Protein AF-A0AAQ3TF21-F1 (afdb_monomer)

Foldseek 3Di:
DDDDDADPQDDDDPVVQFVLLALWQWKKKWFFDVQQQVAADDPVCQVVQWDDDPVGIDTDRTGDPPPNCSQNVQVVVVCVLCVVVPSPAWDDHRRMIMGTDNDVVVQVVSVVSVVVSCVVSVTHTDVVPIDGGDQWDDDPQWIQHNVGIGGNVVVVVCVVPDDDDDD

pLDDT: mean 85.09, std 10.61, range [40.28, 97.88]

Organism: NCBI:txid547442

Solvent-accessible surface area (backbone atoms only — not comparable to full-atom values): 9803 Å² total; per-residue (Å²): 127,88,70,84,79,81,61,82,57,82,75,81,57,68,69,68,63,51,70,64,49,74,68,26,39,30,33,30,39,44,30,38,50,62,48,53,62,74,40,72,44,57,79,91,51,24,75,81,49,53,47,79,55,100,88,49,79,47,63,39,66,32,38,58,90,89,49,90,46,47,62,34,52,44,39,52,51,51,49,65,72,36,56,89,41,47,86,73,40,34,48,78,54,70,48,40,35,39,39,48,18,65,40,69,73,58,35,54,54,52,48,52,52,53,55,47,49,30,58,75,71,71,53,55,66,33,67,96,68,38,49,69,82,28,56,57,47,82,54,99,66,24,35,41,34,60,91,45,80,41,74,31,65,69,63,53,48,55,60,73,66,52,70,78,87,75,132

Radius of gyration: 18.78 Å; Cα contacts (8 Å, |Δi|>4): 232; chains: 1; bounding box: 44×44×54 Å

Structure (mmCIF, N/CA/C/O backbone):
data_AF-A0AAQ3TF21-F1
#
_entry.id   AF-A0AAQ3TF21-F1
#
loop_
_atom_site.group_PDB
_atom_site.id
_atom_site.type_symbol
_atom_site.label_atom_id
_atom_site.label_alt_id
_atom_site.label_comp_id
_atom_site.label_asym_id
_atom_site.label_entity_id
_atom_site.label_seq_id
_atom_site.pdbx_PDB_ins_code
_atom_site.Cartn_x
_atom_site.Cartn_y
_atom_site.Cartn_z
_atom_site.occupancy
_atom_site.B_iso_or_equiv
_atom_site.auth_seq_id
_atom_site.auth_comp_id
_atom_site.auth_asym_id
_atom_site.auth_atom_id
_atom_site.pdbx_PDB_model_num
ATOM 1 N N . MET A 1 1 ? 5.139 -1.198 -33.896 1.00 40.28 1 MET A N 1
ATOM 2 C CA . MET A 1 1 ? 4.964 -2.276 -32.895 1.00 40.28 1 MET A CA 1
ATOM 3 C C . MET A 1 1 ? 3.604 -2.091 -32.253 1.00 40.28 1 MET A C 1
ATOM 5 O O . MET A 1 1 ? 3.337 -0.959 -31.862 1.00 40.28 1 MET A O 1
ATOM 9 N N . PRO A 1 2 ? 2.729 -3.109 -32.184 1.00 47.34 2 PRO A N 1
ATOM 10 C CA . PRO A 1 2 ? 1.451 -2.922 -31.519 1.00 47.34 2 PRO A CA 1
ATOM 11 C C . PRO A 1 2 ? 1.708 -2.596 -30.044 1.00 47.34 2 PRO A C 1
ATOM 13 O O . PRO A 1 2 ? 2.543 -3.215 -29.382 1.00 47.34 2 PRO A O 1
ATOM 16 N N . LEU A 1 3 ? 1.039 -1.531 -29.609 1.00 52.25 3 LEU A N 1
ATOM 17 C CA . LEU A 1 3 ? 1.119 -0.918 -28.295 1.00 52.25 3 LEU A CA 1
ATOM 18 C C . LEU A 1 3 ? 0.775 -1.924 -27.192 1.00 52.25 3 LEU A C 1
ATOM 20 O O . LEU A 1 3 ? -0.055 -2.808 -27.395 1.00 52.25 3 LEU A O 1
ATOM 24 N N . LEU A 1 4 ? 1.385 -1.747 -26.018 1.00 56.41 4 LEU A N 1
ATOM 25 C CA . LEU A 1 4 ? 1.029 -2.445 -24.781 1.00 56.41 4 LEU A CA 1
ATOM 26 C C . LEU A 1 4 ? -0.498 -2.573 -24.659 1.00 56.41 4 LEU A C 1
ATOM 28 O O . LEU A 1 4 ? -1.207 -1.567 -24.591 1.00 56.41 4 LEU A O 1
ATOM 32 N N . VAL A 1 5 ? -1.005 -3.808 -24.631 1.00 69.31 5 VAL A N 1
ATOM 33 C CA . VAL A 1 5 ? -2.424 -4.059 -24.361 1.00 69.31 5 VAL A CA 1
ATOM 34 C C . VAL A 1 5 ? -2.707 -3.559 -22.945 1.00 69.31 5 VAL A C 1
ATOM 36 O O . VAL A 1 5 ? -2.052 -3.975 -21.986 1.00 69.31 5 VAL A O 1
ATOM 39 N N . LYS A 1 6 ? -3.641 -2.611 -22.815 1.00 67.38 6 LYS A N 1
ATOM 40 C CA . LYS A 1 6 ? -3.992 -2.016 -21.521 1.00 67.38 6 LYS A CA 1
ATOM 41 C C . LYS A 1 6 ? -4.609 -3.080 -20.617 1.00 67.38 6 LYS A C 1
ATOM 43 O O . LYS A 1 6 ? -5.628 -3.671 -20.970 1.00 67.38 6 LYS A O 1
ATOM 48 N N . ASN A 1 7 ? -4.025 -3.277 -19.439 1.00 66.00 7 ASN A N 1
ATOM 49 C CA . ASN A 1 7 ? -4.606 -4.116 -18.401 1.00 66.00 7 ASN A CA 1
ATOM 50 C C . ASN A 1 7 ? -5.634 -3.295 -17.609 1.00 66.00 7 ASN A C 1
ATOM 52 O O . ASN A 1 7 ? -5.277 -2.332 -16.933 1.00 66.00 7 ASN A O 1
ATOM 56 N N . LYS A 1 8 ? -6.912 -3.672 -17.707 1.00 62.44 8 LYS A N 1
ATOM 57 C CA . LYS A 1 8 ? -8.019 -3.051 -16.967 1.00 62.44 8 LYS A CA 1
ATOM 58 C C . LYS A 1 8 ? -8.277 -3.791 -15.651 1.00 62.44 8 LYS A C 1
ATOM 60 O O . LYS A 1 8 ? -9.403 -4.214 -15.401 1.00 62.44 8 LYS A O 1
ATOM 65 N N . TYR A 1 9 ? -7.242 -3.995 -14.837 1.00 64.56 9 TYR A N 1
ATOM 66 C CA . TYR A 1 9 ? -7.445 -4.573 -13.511 1.00 64.56 9 TYR A CA 1
ATOM 67 C C . TYR A 1 9 ? -8.354 -3.633 -12.701 1.00 64.56 9 TYR A C 1
ATOM 69 O O . TYR A 1 9 ? -8.039 -2.441 -12.616 1.00 64.56 9 TYR A O 1
ATOM 77 N N . PRO A 1 10 ? -9.494 -4.113 -12.173 1.00 65.88 10 PRO A N 1
ATOM 78 C CA . PRO A 1 10 ? -10.448 -3.244 -11.506 1.00 65.88 10 PRO A CA 1
ATOM 79 C C . PRO A 1 10 ? -9.827 -2.707 -10.220 1.00 65.88 10 PRO A C 1
ATOM 81 O O . PRO A 1 10 ? -9.386 -3.468 -9.359 1.00 65.88 10 PRO A O 1
ATOM 84 N N . LEU A 1 11 ? -9.794 -1.383 -10.094 1.00 63.00 11 LEU A N 1
ATOM 85 C CA . LEU A 1 11 ? -9.529 -0.756 -8.810 1.00 63.00 11 LEU A CA 1
ATOM 86 C C . LEU A 1 11 ? -10.809 -0.850 -7.972 1.00 63.00 11 LEU A C 1
ATOM 88 O O . LEU A 1 11 ? -11.883 -0.524 -8.488 1.00 63.00 11 LEU A O 1
ATOM 92 N N . PRO A 1 12 ? -10.729 -1.319 -6.719 1.00 66.38 12 PRO A N 1
ATOM 93 C CA . PRO A 1 12 ? -11.892 -1.373 -5.847 1.00 66.38 12 P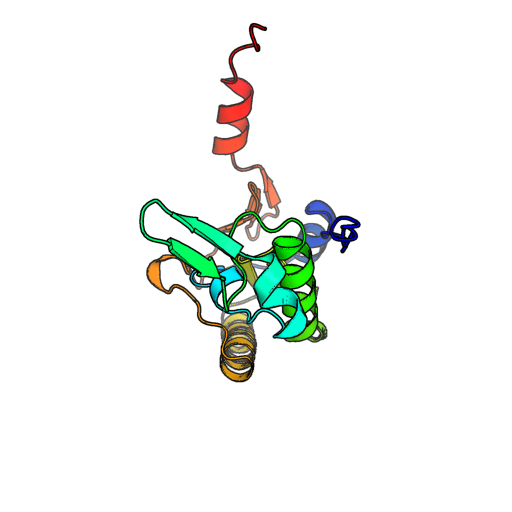RO A CA 1
ATOM 94 C C . PRO A 1 12 ? -12.474 0.030 -5.638 1.00 66.38 12 PRO A C 1
ATOM 96 O O . PRO A 1 12 ? -11.734 1.005 -5.485 1.00 66.38 12 PRO A O 1
ATOM 99 N N . HIS A 1 13 ? -13.806 0.129 -5.643 1.00 69.81 13 HIS A N 1
ATOM 100 C CA . HIS A 1 13 ? -14.485 1.386 -5.343 1.00 69.81 13 HIS A CA 1
ATOM 101 C C . HIS A 1 13 ? -14.271 1.731 -3.871 1.00 69.81 13 HIS A C 1
ATOM 103 O O . HIS A 1 13 ? -14.488 0.885 -3.002 1.00 69.81 13 HIS A O 1
ATOM 109 N N . ILE A 1 14 ? -13.862 2.969 -3.602 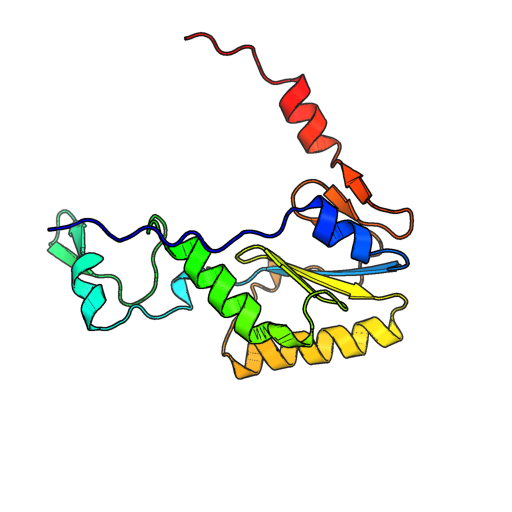1.00 70.31 14 ILE A N 1
ATOM 110 C CA . ILE A 1 14 ? -13.467 3.421 -2.264 1.00 70.31 14 ILE A CA 1
ATOM 111 C C . ILE A 1 14 ? -14.603 3.214 -1.249 1.00 70.31 14 ILE A C 1
ATOM 113 O O . ILE A 1 14 ? -14.372 2.647 -0.187 1.00 70.31 14 ILE A O 1
ATOM 117 N N . ASP A 1 15 ? -15.839 3.555 -1.617 1.00 66.62 15 ASP A N 1
ATOM 118 C CA . ASP A 1 15 ? -17.007 3.381 -0.739 1.00 66.62 15 ASP A CA 1
ATOM 119 C C . ASP A 1 15 ? -17.241 1.916 -0.320 1.00 66.62 15 ASP A C 1
ATOM 121 O O . ASP A 1 15 ? -17.532 1.637 0.840 1.00 66.62 15 ASP A O 1
ATOM 125 N N . ILE A 1 16 ? -17.014 0.955 -1.227 1.00 67.94 16 ILE A N 1
ATOM 126 C CA . ILE A 1 16 ? -17.179 -0.482 -0.936 1.00 67.94 16 ILE A CA 1
ATOM 127 C C . ILE A 1 16 ? -16.106 -0.972 0.045 1.00 67.94 16 ILE A C 1
ATOM 129 O O . ILE A 1 16 ? -16.375 -1.835 0.883 1.00 67.94 16 ILE A O 1
ATOM 133 N N . LEU A 1 17 ? -14.887 -0.430 -0.049 1.00 70.12 17 LEU A N 1
ATOM 134 C CA . LEU A 1 17 ? -13.806 -0.751 0.886 1.00 70.12 17 LEU A CA 1
ATOM 135 C C . LEU A 1 17 ? -14.133 -0.263 2.301 1.00 70.12 17 LEU A C 1
ATOM 137 O O . LEU A 1 17 ? -13.751 -0.898 3.282 1.00 70.12 17 LEU A O 1
ATOM 141 N N . PHE A 1 18 ? -14.843 0.859 2.404 1.00 71.25 18 PHE A N 1
ATOM 142 C CA . PHE A 1 18 ? -15.115 1.540 3.663 1.00 71.25 18 PHE A CA 1
ATOM 143 C C . PHE A 1 18 ? -16.355 1.049 4.400 1.00 71.25 18 PHE A C 1
ATOM 145 O O . PHE A 1 18 ? -16.322 0.999 5.630 1.00 71.25 18 PHE A O 1
ATOM 152 N N . ASP A 1 19 ? -17.377 0.563 3.695 1.00 71.00 19 ASP A N 1
ATOM 153 C CA . ASP A 1 19 ? -18.529 -0.108 4.319 1.00 71.00 19 ASP A CA 1
ATOM 154 C C . ASP A 1 19 ? -18.110 -1.297 5.207 1.00 71.00 19 ASP A C 1
ATOM 156 O O . ASP A 1 19 ? -18.792 -1.658 6.167 1.00 71.00 19 ASP A O 1
ATOM 160 N N . ARG A 1 20 ? -16.943 -1.892 4.930 1.00 70.25 20 ARG A N 1
ATOM 161 C CA . ARG A 1 20 ? -16.391 -3.046 5.658 1.00 70.25 20 ARG A CA 1
ATOM 162 C C . ARG A 1 20 ? -15.547 -2.672 6.875 1.00 70.25 20 ARG A C 1
ATOM 164 O O . ARG A 1 20 ? -15.190 -3.550 7.658 1.00 70.25 20 ARG A O 1
ATOM 171 N N . LEU A 1 21 ? -15.265 -1.383 7.071 1.00 74.81 21 LEU A N 1
ATOM 172 C CA . LEU A 1 21 ? -14.539 -0.867 8.237 1.00 74.81 21 LEU A CA 1
ATOM 173 C C . LEU A 1 21 ? -15.431 -0.719 9.481 1.00 74.81 21 LEU A C 1
ATOM 175 O O . LEU A 1 21 ? -14.945 -0.308 10.537 1.00 74.81 21 LEU A O 1
ATOM 179 N N . GLY A 1 22 ? -16.727 -1.037 9.378 1.00 72.50 22 GLY A N 1
ATOM 180 C CA . GLY A 1 22 ? -17.691 -0.921 10.469 1.00 72.50 22 GLY A CA 1
ATOM 181 C C . GLY A 1 22 ? -17.213 -1.597 11.759 1.00 72.50 22 GLY A C 1
ATOM 182 O O . GLY A 1 22 ? -17.042 -2.814 11.823 1.00 72.50 22 GLY A O 1
ATOM 183 N N . GLY A 1 23 ? -17.007 -0.795 12.806 1.00 83.44 23 GLY A N 1
ATOM 184 C CA . GLY A 1 23 ? -16.566 -1.259 14.125 1.00 83.44 23 GLY A CA 1
ATOM 185 C C . GLY A 1 23 ? -15.048 -1.337 14.324 1.00 83.44 23 GLY A C 1
ATOM 186 O O . GLY A 1 23 ? -14.611 -1.739 15.403 1.00 83.44 23 GLY A O 1
ATOM 187 N N . ALA A 1 24 ? -14.237 -0.950 13.335 1.00 90.81 24 ALA A N 1
ATOM 188 C CA . ALA A 1 24 ? -12.803 -0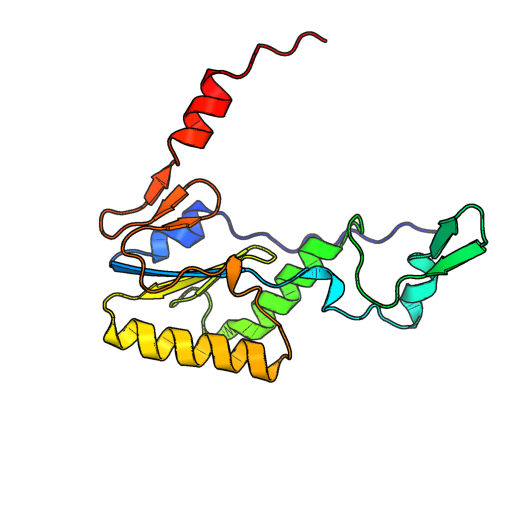.767 13.531 1.00 90.81 24 ALA A CA 1
ATOM 189 C C . ALA A 1 24 ? -12.523 0.458 14.416 1.00 90.81 24 ALA A C 1
ATOM 191 O O . ALA A 1 24 ? -13.120 1.517 14.239 1.00 90.81 24 ALA A O 1
ATOM 192 N N . THR A 1 25 ? -11.602 0.318 15.366 1.00 93.50 25 THR A N 1
ATOM 193 C CA . THR A 1 25 ? -11.214 1.394 16.296 1.00 93.50 25 THR A CA 1
ATOM 194 C C . THR A 1 25 ? -9.716 1.684 16.283 1.00 93.50 25 THR A C 1
ATOM 196 O O . THR A 1 25 ? -9.298 2.733 16.774 1.00 93.50 25 THR A O 1
ATOM 199 N N . VAL A 1 26 ? -8.919 0.776 15.708 1.00 95.62 26 VAL A N 1
ATOM 200 C CA . VAL A 1 26 ? -7.462 0.881 15.608 1.00 95.62 26 VAL A CA 1
ATOM 201 C C . VAL A 1 26 ? -7.043 0.660 14.162 1.00 95.62 26 VAL A C 1
ATOM 203 O O . VAL A 1 26 ? -7.475 -0.301 13.519 1.00 95.62 26 VAL A O 1
ATOM 206 N N . PHE A 1 27 ? -6.179 1.539 13.668 1.00 95.31 27 PHE A N 1
ATOM 207 C CA . PHE A 1 27 ? -5.727 1.574 12.288 1.00 95.31 27 PHE A CA 1
ATOM 208 C C . PHE A 1 27 ? -4.203 1.673 12.208 1.00 95.31 27 PHE A C 1
ATOM 210 O O . PHE A 1 27 ? -3.556 2.318 13.030 1.00 95.31 27 PHE A O 1
ATOM 217 N N . SER A 1 28 ? -3.629 1.084 11.166 1.00 96.56 28 SER A N 1
ATOM 218 C CA . SER A 1 28 ? -2.234 1.285 10.784 1.00 96.56 28 SER A CA 1
ATOM 219 C C . SER A 1 28 ? -2.134 1.452 9.277 1.00 96.56 28 SER A C 1
ATOM 221 O O . SER A 1 28 ? -2.775 0.726 8.522 1.00 96.56 28 SER A O 1
ATOM 223 N N . LYS A 1 29 ? -1.301 2.390 8.841 1.00 94.75 29 LYS A N 1
ATOM 224 C CA . LYS A 1 29 ? -0.974 2.641 7.443 1.00 94.75 29 LYS A CA 1
ATOM 225 C C . LYS A 1 29 ? 0.469 2.230 7.174 1.00 94.75 29 LYS A C 1
ATOM 227 O O . LYS A 1 29 ? 1.388 2.682 7.856 1.00 94.75 29 LYS A O 1
ATOM 232 N N . ILE A 1 30 ? 0.671 1.412 6.152 1.00 94.56 30 ILE A N 1
ATOM 233 C CA . ILE A 1 30 ? 1.984 0.966 5.690 1.00 94.56 30 ILE A CA 1
ATOM 234 C C . ILE A 1 30 ? 2.162 1.438 4.244 1.00 94.56 30 ILE A C 1
ATOM 236 O O . ILE A 1 30 ? 1.371 1.083 3.377 1.00 94.56 30 ILE A O 1
ATOM 240 N N . ASP A 1 31 ? 3.209 2.226 3.996 1.00 90.69 31 ASP A N 1
ATOM 241 C CA . ASP A 1 31 ? 3.592 2.741 2.669 1.00 90.69 31 ASP A CA 1
ATOM 242 C C . ASP A 1 31 ? 4.781 1.925 2.143 1.00 90.69 31 ASP A C 1
ATOM 244 O O . ASP A 1 31 ? 5.817 1.799 2.813 1.00 90.69 31 ASP A O 1
ATOM 248 N N . LEU A 1 32 ? 4.638 1.329 0.957 1.00 87.38 32 LEU A N 1
ATOM 249 C CA . LEU A 1 32 ? 5.707 0.559 0.323 1.00 87.38 32 LEU A CA 1
ATOM 250 C C . LEU A 1 32 ? 6.778 1.470 -0.292 1.00 87.38 32 LEU A C 1
ATOM 252 O O . LEU A 1 32 ? 6.515 2.407 -1.043 1.00 87.38 32 LEU A O 1
ATOM 256 N N . ARG A 1 33 ? 8.054 1.159 -0.032 1.00 79.31 33 ARG A N 1
ATOM 257 C CA . ARG A 1 33 ? 9.189 1.960 -0.503 1.00 79.31 33 ARG A CA 1
ATOM 258 C C . ARG A 1 33 ? 9.322 1.871 -2.021 1.00 79.31 33 ARG A C 1
ATOM 260 O O . ARG A 1 33 ? 9.783 0.856 -2.528 1.00 79.31 33 ARG A O 1
ATOM 267 N N . SER A 1 34 ? 9.019 2.950 -2.741 1.00 67.50 34 SER A N 1
ATOM 268 C CA . SER A 1 34 ? 9.193 2.997 -4.203 1.00 67.50 34 SER A CA 1
ATOM 269 C C . SER A 1 34 ? 8.532 1.790 -4.889 1.00 67.50 34 SER A C 1
ATOM 271 O O . SER A 1 34 ? 9.211 1.073 -5.621 1.00 67.50 34 SER A O 1
ATOM 273 N N . GLY A 1 35 ? 7.243 1.553 -4.602 1.00 68.12 35 GLY A N 1
ATOM 274 C CA . GLY A 1 35 ? 6.512 0.314 -4.910 1.00 68.12 35 GLY A CA 1
ATOM 275 C C . GLY A 1 35 ? 6.900 -0.348 -6.235 1.00 68.12 35 GLY A C 1
ATOM 276 O O . GLY A 1 35 ? 7.381 -1.479 -6.237 1.00 68.12 35 GLY A O 1
ATOM 277 N N . TYR A 1 36 ? 6.811 0.376 -7.354 1.00 73.69 36 TYR A N 1
ATOM 278 C CA . TYR A 1 36 ? 7.111 -0.180 -8.680 1.00 73.69 36 TYR A CA 1
ATOM 279 C C . TYR A 1 36 ? 8.542 -0.722 -8.824 1.00 73.69 36 TYR A C 1
ATOM 281 O O . TYR A 1 36 ? 8.736 -1.807 -9.366 1.00 73.69 36 TYR A O 1
ATOM 289 N N . HIS A 1 37 ? 9.549 -0.057 -8.252 1.00 81.06 37 HIS A N 1
ATOM 290 C CA . HIS A 1 37 ? 10.946 -0.491 -8.369 1.00 81.06 37 HIS A CA 1
ATOM 291 C C . HIS A 1 37 ? 11.254 -1.798 -7.620 1.00 81.06 37 HIS A C 1
ATOM 293 O O . HIS A 1 37 ? 12.344 -2.344 -7.778 1.00 81.06 37 HIS A O 1
ATOM 299 N N . GLN A 1 38 ? 10.322 -2.313 -6.813 1.00 81.12 38 GLN A N 1
ATOM 300 C CA . GLN A 1 38 ? 10.461 -3.617 -6.160 1.00 81.12 38 GLN A CA 1
ATOM 301 C C . GLN A 1 38 ? 10.103 -4.785 -7.095 1.00 81.12 38 GLN A C 1
ATOM 303 O O . GLN A 1 38 ? 10.441 -5.933 -6.807 1.00 81.12 38 GLN A O 1
ATOM 308 N N . ILE A 1 39 ? 9.447 -4.507 -8.227 1.00 85.00 39 ILE A N 1
ATOM 309 C CA . ILE A 1 39 ? 8.964 -5.518 -9.169 1.00 85.00 39 ILE A CA 1
ATOM 310 C C . ILE A 1 39 ? 9.922 -5.628 -10.352 1.00 85.00 39 ILE A C 1
ATOM 312 O O . ILE A 1 39 ? 10.172 -4.647 -11.049 1.00 85.00 39 ILE A O 1
ATOM 316 N N . LYS A 1 40 ? 10.425 -6.835 -10.627 1.00 87.94 40 LYS A N 1
ATOM 317 C CA . LYS A 1 40 ? 11.252 -7.099 -11.814 1.00 87.94 40 LYS A CA 1
ATOM 318 C C . LYS A 1 40 ? 10.410 -7.100 -13.088 1.00 87.94 40 LYS A C 1
ATOM 320 O O . LYS A 1 40 ? 9.333 -7.695 -13.125 1.00 87.94 40 LYS A O 1
ATOM 325 N N . VAL A 1 41 ? 10.931 -6.474 -14.138 1.00 87.38 41 VAL A N 1
ATOM 326 C CA . VAL A 1 41 ? 10.373 -6.596 -15.490 1.00 87.38 41 VAL A CA 1
ATOM 327 C C . VAL A 1 41 ? 10.750 -7.974 -16.033 1.00 87.38 41 VAL A C 1
ATOM 329 O O . VAL A 1 41 ? 11.848 -8.467 -15.769 1.00 87.38 41 VAL A O 1
ATOM 332 N N . ARG A 1 42 ? 9.839 -8.620 -16.766 1.00 86.75 42 ARG A N 1
ATOM 333 C CA . ARG A 1 42 ? 10.148 -9.883 -17.451 1.00 86.75 42 ARG A CA 1
ATOM 334 C C . ARG A 1 42 ? 11.258 -9.648 -18.467 1.00 86.75 42 ARG A C 1
ATOM 336 O O . ARG A 1 42 ? 11.233 -8.633 -19.152 1.00 86.75 42 ARG A O 1
ATOM 343 N N . GLU A 1 43 ? 12.187 -10.589 -18.605 1.00 89.88 43 GLU A N 1
ATOM 344 C CA . GLU A 1 43 ? 13.356 -10.415 -19.482 1.00 89.88 43 GLU A CA 1
ATOM 345 C C . GLU A 1 43 ? 12.972 -10.057 -20.929 1.00 89.88 43 GLU A C 1
ATOM 347 O O . GLU A 1 43 ? 13.564 -9.161 -21.526 1.00 89.88 43 GLU A O 1
ATOM 352 N N . GLU A 1 44 ? 11.900 -10.664 -21.443 1.00 91.56 44 GLU A N 1
ATOM 353 C CA . GLU A 1 44 ? 11.315 -10.392 -22.766 1.00 91.56 44 GLU A CA 1
ATOM 354 C C . GLU A 1 44 ? 10.748 -8.967 -22.938 1.00 91.56 44 GLU A C 1
ATOM 356 O O . GLU A 1 44 ? 10.638 -8.460 -24.058 1.00 91.56 44 GLU A O 1
ATOM 361 N N . ASP A 1 45 ? 10.396 -8.304 -21.836 1.00 88.44 45 ASP A N 1
ATOM 362 C CA . ASP A 1 45 ? 9.811 -6.965 -21.813 1.00 88.44 45 ASP A CA 1
ATOM 363 C C . ASP A 1 45 ? 10.841 -5.868 -21.497 1.00 88.44 45 ASP A C 1
ATOM 365 O O . ASP A 1 45 ? 10.561 -4.695 -21.751 1.00 88.44 45 ASP A O 1
ATOM 369 N N . ILE A 1 46 ? 12.043 -6.211 -21.009 1.00 90.56 46 ILE A N 1
ATOM 370 C CA . ILE A 1 46 ? 13.106 -5.241 -20.675 1.00 90.56 46 ILE A CA 1
ATOM 371 C C . ILE A 1 46 ? 13.418 -4.299 -21.855 1.00 90.56 46 ILE A C 1
ATOM 373 O O . ILE A 1 46 ? 13.416 -3.081 -21.641 1.00 90.56 46 ILE A O 1
ATOM 377 N N . PRO A 1 47 ? 13.587 -4.771 -23.111 1.00 91.38 47 PRO A N 1
ATOM 378 C CA . PRO A 1 47 ? 13.870 -3.879 -24.238 1.00 91.38 47 PRO A CA 1
ATOM 379 C C . PRO A 1 47 ? 12.757 -2.855 -24.516 1.00 91.38 47 PRO A C 1
ATOM 381 O O . PRO A 1 47 ? 13.027 -1.793 -25.073 1.00 91.38 47 PRO A O 1
ATOM 384 N N . LYS A 1 48 ? 11.511 -3.132 -24.098 1.00 88.00 48 LYS A N 1
ATOM 385 C CA . LYS A 1 48 ? 10.359 -2.219 -24.254 1.00 88.00 48 LYS A CA 1
ATOM 386 C C . LYS A 1 48 ? 10.402 -1.044 -23.276 1.00 88.00 48 LYS A C 1
ATOM 388 O O . LYS A 1 48 ? 9.660 -0.083 -23.444 1.00 88.00 48 LYS A O 1
ATOM 393 N N . THR A 1 49 ? 11.263 -1.119 -22.264 1.00 89.00 49 THR A N 1
ATOM 394 C CA . THR A 1 49 ? 11.467 -0.069 -21.256 1.00 89.00 49 THR A CA 1
ATOM 395 C C . THR A 1 49 ? 12.673 0.826 -21.558 1.00 89.00 49 THR A C 1
ATOM 397 O O . THR A 1 49 ? 13.121 1.577 -20.691 1.00 89.00 49 THR A O 1
ATOM 400 N N . ALA A 1 50 ? 13.229 0.733 -22.771 1.00 90.69 50 ALA A N 1
ATOM 401 C CA . ALA A 1 50 ? 14.411 1.487 -23.154 1.00 90.69 50 ALA A CA 1
ATOM 402 C C . ALA A 1 50 ? 14.158 3.005 -23.157 1.00 90.69 50 ALA A C 1
ATOM 404 O O . ALA A 1 50 ? 13.134 3.478 -23.651 1.00 90.69 50 ALA A O 1
ATOM 405 N N . PHE A 1 51 ? 15.121 3.774 -22.651 1.00 90.12 51 PHE A N 1
ATOM 406 C CA . PHE A 1 51 ? 15.117 5.232 -22.676 1.00 90.12 51 PHE A CA 1
ATOM 407 C C . PHE A 1 51 ? 16.489 5.770 -23.083 1.00 90.12 51 PHE A C 1
ATOM 409 O O . PHE A 1 51 ? 17.530 5.185 -22.773 1.00 90.12 51 PHE A O 1
ATOM 416 N N . SER A 1 52 ? 16.492 6.894 -23.799 1.00 94.31 52 SER A N 1
ATOM 417 C CA . SER A 1 52 ? 17.718 7.535 -24.270 1.00 94.31 52 SER A CA 1
ATOM 418 C C . SER A 1 52 ? 18.122 8.669 -23.341 1.00 94.31 52 SER A C 1
ATOM 420 O O . SER A 1 52 ? 17.300 9.484 -22.929 1.00 94.31 52 SER A O 1
ATOM 422 N N . THR A 1 53 ? 19.416 8.763 -23.074 1.00 93.62 53 THR A N 1
ATOM 423 C CA . THR A 1 53 ? 20.053 9.933 -22.468 1.00 93.62 53 THR A CA 1
ATOM 424 C C . THR A 1 53 ? 21.041 10.530 -23.470 1.00 93.62 53 THR A C 1
ATOM 426 O O . THR A 1 53 ? 21.308 9.934 -24.514 1.00 93.62 53 THR A O 1
ATOM 429 N N . ARG A 1 54 ? 21.648 11.676 -23.142 1.00 94.69 54 ARG A N 1
ATOM 430 C CA . ARG A 1 54 ? 22.768 12.233 -23.923 1.00 94.69 54 ARG A CA 1
ATOM 431 C C . ARG A 1 54 ? 23.952 11.259 -24.052 1.00 94.69 54 ARG A C 1
ATOM 433 O O . ARG A 1 54 ? 24.720 11.373 -24.999 1.00 94.69 54 ARG A O 1
ATOM 440 N N . TYR A 1 55 ? 24.111 10.341 -23.099 1.00 94.50 55 TYR A N 1
ATOM 441 C CA . TYR A 1 55 ? 25.295 9.488 -22.962 1.00 94.50 55 TYR A CA 1
ATOM 442 C C . TYR A 1 55 ? 25.059 8.031 -23.372 1.00 94.50 55 TYR A C 1
ATOM 444 O O . TYR A 1 55 ? 25.981 7.226 -23.296 1.00 94.50 55 TYR A O 1
ATOM 452 N N . GLY A 1 56 ? 23.847 7.679 -23.808 1.00 93.38 56 GLY A N 1
ATOM 453 C CA . GLY A 1 56 ? 23.548 6.328 -24.267 1.00 93.38 56 GLY A CA 1
ATOM 454 C C . GLY A 1 56 ? 22.103 5.904 -24.054 1.00 93.38 56 GLY A C 1
ATOM 455 O O . GLY A 1 56 ? 21.274 6.659 -23.534 1.00 93.38 56 GLY A O 1
ATOM 456 N N . LEU A 1 57 ? 21.837 4.665 -24.463 1.00 95.12 57 LEU A N 1
ATOM 457 C CA . LEU A 1 57 ? 20.560 3.982 -24.316 1.00 95.12 57 LEU A CA 1
ATOM 458 C C . LEU A 1 57 ? 20.603 3.081 -23.080 1.00 95.12 57 LEU A C 1
ATOM 460 O O . LEU A 1 57 ? 21.497 2.249 -22.943 1.00 95.12 57 LEU A O 1
ATOM 464 N N . TYR A 1 58 ? 19.616 3.234 -22.208 1.00 93.56 58 TYR A N 1
ATOM 465 C CA . TYR A 1 58 ? 19.469 2.456 -20.982 1.00 93.56 58 TYR A CA 1
ATOM 466 C C . TYR A 1 58 ? 18.122 1.738 -20.985 1.00 93.56 58 TYR A C 1
ATOM 468 O O . TYR A 1 58 ? 17.210 2.120 -21.712 1.00 93.56 58 TYR A O 1
ATOM 476 N N . GLN A 1 59 ? 17.996 0.687 -20.180 1.00 92.25 59 GLN A N 1
ATOM 477 C CA . GLN A 1 59 ? 16.776 -0.107 -20.035 1.00 92.25 59 GLN A CA 1
ATOM 478 C C . GLN A 1 59 ? 16.483 -0.309 -18.551 1.00 92.25 59 GLN A C 1
ATOM 480 O O . GLN A 1 59 ? 17.403 -0.383 -17.733 1.00 92.25 59 GLN A O 1
ATOM 485 N N . TYR A 1 60 ? 15.206 -0.409 -18.197 1.00 90.56 60 TYR A N 1
ATOM 486 C CA . TYR A 1 60 ? 14.800 -0.699 -16.832 1.00 90.56 60 TYR A CA 1
ATOM 487 C C . TYR A 1 60 ? 14.722 -2.212 -16.590 1.00 90.56 60 TYR A C 1
ATOM 489 O O . TYR A 1 60 ? 14.041 -2.942 -17.304 1.00 90.56 60 TYR A O 1
ATOM 497 N N . LEU A 1 61 ? 15.387 -2.680 -15.531 1.00 91.19 61 LEU A N 1
ATOM 498 C CA . LEU A 1 61 ? 15.298 -4.075 -15.061 1.00 91.19 61 LEU A CA 1
ATOM 499 C C . LEU A 1 61 ? 14.148 -4.287 -14.062 1.00 91.19 61 LEU A C 1
ATOM 501 O O . LEU A 1 61 ? 13.703 -5.408 -13.816 1.00 91.19 61 LEU A O 1
ATOM 505 N N . VAL A 1 62 ? 13.678 -3.193 -13.468 1.00 89.88 62 VAL A N 1
ATOM 506 C CA . VAL A 1 62 ? 12.555 -3.140 -12.530 1.00 89.88 62 VAL A CA 1
ATOM 507 C C . VAL A 1 62 ? 11.505 -2.182 -13.061 1.00 89.88 62 VAL A C 1
ATOM 509 O O . VAL A 1 62 ? 11.816 -1.291 -13.845 1.00 89.88 62 VAL A O 1
ATOM 512 N N . MET A 1 63 ? 10.255 -2.366 -12.667 1.00 88.38 63 MET A N 1
ATOM 513 C CA . MET A 1 63 ? 9.147 -1.577 -13.181 1.00 88.38 63 MET A CA 1
ATOM 514 C C . MET A 1 63 ? 9.351 -0.096 -12.847 1.00 88.38 63 MET A C 1
ATOM 516 O O . MET A 1 63 ? 9.464 0.280 -11.682 1.00 88.38 63 MET A O 1
ATOM 520 N N . SER A 1 64 ? 9.420 0.741 -13.880 1.00 86.06 64 SER A N 1
ATOM 521 C CA . SER A 1 64 ? 9.616 2.182 -13.752 1.00 86.06 64 SER A CA 1
ATOM 522 C C . SER A 1 64 ? 8.296 2.942 -13.669 1.00 86.06 64 SER A C 1
ATOM 524 O O . SER A 1 64 ? 7.229 2.459 -14.064 1.00 86.06 64 SER A O 1
ATOM 526 N N . PHE A 1 65 ? 8.375 4.172 -13.166 1.00 80.44 65 PHE A N 1
ATOM 527 C CA . PHE A 1 65 ? 7.267 5.117 -13.242 1.00 80.44 65 PHE A CA 1
ATOM 528 C C . PHE A 1 65 ? 6.924 5.449 -14.702 1.00 80.44 65 PHE A C 1
ATOM 530 O O . PHE A 1 65 ? 7.798 5.509 -15.563 1.00 80.44 65 PHE A O 1
ATOM 537 N N . GLY A 1 66 ? 5.639 5.692 -14.974 1.00 80.44 66 GLY A N 1
ATOM 538 C CA . GLY A 1 66 ? 5.144 6.063 -16.306 1.00 80.44 66 GLY A CA 1
ATOM 539 C C . GLY A 1 66 ? 4.746 4.885 -17.201 1.00 80.44 66 GLY A C 1
ATOM 540 O O . GLY A 1 66 ? 4.106 5.098 -18.230 1.00 80.44 66 GLY A O 1
ATOM 541 N N . LEU A 1 67 ? 5.038 3.639 -16.807 1.00 82.69 67 LEU A N 1
ATOM 542 C CA . LEU A 1 67 ? 4.533 2.459 -17.511 1.00 82.69 67 LEU A CA 1
ATOM 543 C C . LEU A 1 67 ? 3.010 2.341 -17.354 1.00 82.69 67 LEU A C 1
ATOM 545 O O . LEU A 1 67 ? 2.489 2.259 -16.244 1.00 82.69 67 LEU A O 1
ATOM 549 N N . THR A 1 68 ? 2.290 2.259 -18.477 1.00 80.38 68 THR A N 1
ATOM 550 C CA . THR A 1 68 ? 0.814 2.262 -18.511 1.00 80.38 68 THR A CA 1
ATOM 551 C C . THR A 1 68 ? 0.171 1.170 -17.652 1.00 80.38 68 THR A C 1
ATOM 553 O O . THR A 1 68 ? -0.872 1.399 -17.050 1.00 80.38 68 THR A O 1
ATOM 556 N N . ASN A 1 69 ? 0.791 -0.010 -17.573 1.00 80.94 69 ASN A N 1
ATOM 557 C CA . ASN A 1 69 ? 0.255 -1.158 -16.837 1.00 80.94 69 ASN A CA 1
ATOM 558 C C . ASN A 1 69 ? 0.837 -1.305 -15.419 1.00 80.94 69 ASN A C 1
ATOM 560 O O . ASN A 1 69 ? 0.474 -2.255 -14.726 1.00 80.94 69 ASN A O 1
ATOM 564 N N . ALA A 1 70 ? 1.720 -0.400 -14.977 1.00 82.62 70 ALA A N 1
ATOM 565 C CA . ALA A 1 70 ? 2.375 -0.524 -13.676 1.00 82.62 70 ALA A CA 1
ATOM 566 C C . ALA A 1 70 ? 1.388 -0.535 -12.492 1.00 82.62 70 ALA A C 1
ATOM 568 O O . ALA A 1 70 ? 1.461 -1.471 -11.696 1.00 82.62 70 ALA A O 1
ATOM 569 N N . PRO A 1 71 ? 0.405 0.388 -12.397 1.00 81.88 71 PRO A N 1
ATOM 570 C CA . PRO A 1 71 ? -0.575 0.359 -11.308 1.00 81.88 71 PRO A CA 1
ATOM 571 C C . PRO A 1 71 ? -1.420 -0.922 -11.301 1.00 81.88 71 PRO A C 1
ATOM 573 O O . PRO A 1 71 ? -1.625 -1.529 -10.254 1.00 81.88 71 PRO A O 1
ATOM 576 N N . ALA A 1 72 ? -1.870 -1.370 -12.478 1.00 82.50 72 ALA A N 1
ATOM 577 C CA . ALA A 1 72 ? -2.705 -2.563 -12.618 1.00 82.50 72 ALA A CA 1
ATOM 578 C C . ALA A 1 72 ? -1.959 -3.841 -12.207 1.00 82.50 72 ALA A C 1
ATOM 580 O O . ALA A 1 72 ? -2.511 -4.695 -11.517 1.00 82.50 72 ALA A O 1
ATOM 581 N N . PHE A 1 73 ? -0.691 -3.966 -12.606 1.00 84.12 73 PHE A N 1
ATOM 582 C CA . PHE A 1 73 ? 0.136 -5.098 -12.204 1.00 84.12 73 PHE A CA 1
ATOM 583 C C . PHE A 1 73 ? 0.460 -5.061 -10.709 1.00 84.12 73 PHE A C 1
ATOM 585 O O . PHE A 1 73 ? 0.422 -6.099 -10.054 1.00 84.12 73 PHE A O 1
ATOM 592 N N . PHE A 1 74 ? 0.737 -3.875 -10.157 1.00 84.75 74 PHE A N 1
ATOM 593 C CA . PHE A 1 74 ? 0.986 -3.720 -8.727 1.00 84.75 74 PHE A CA 1
ATOM 594 C C . PHE A 1 74 ? -0.231 -4.151 -7.905 1.00 84.75 74 PHE A C 1
ATOM 596 O O . PHE A 1 74 ? -0.102 -4.960 -6.995 1.00 84.75 74 PHE A O 1
ATOM 603 N N . MET A 1 75 ? -1.426 -3.699 -8.288 1.00 86.19 75 MET A N 1
ATOM 604 C CA . MET A 1 75 ? -2.678 -4.119 -7.657 1.00 86.19 75 MET A CA 1
ATOM 605 C C . MET A 1 75 ? -2.912 -5.625 -7.754 1.00 86.19 75 MET A C 1
ATOM 607 O O . MET A 1 75 ? -3.287 -6.242 -6.764 1.00 86.19 75 MET A O 1
ATOM 611 N N . TYR A 1 76 ? -2.652 -6.233 -8.915 1.00 87.25 76 TYR A N 1
ATOM 612 C CA . TYR A 1 76 ? -2.739 -7.684 -9.070 1.00 87.25 76 TYR A CA 1
ATOM 613 C C . TYR A 1 76 ? -1.791 -8.420 -8.111 1.00 87.25 76 TYR A C 1
ATOM 615 O O . TYR A 1 76 ? -2.214 -9.349 -7.422 1.00 87.25 76 TYR A O 1
ATOM 623 N N . LEU A 1 77 ? -0.527 -7.987 -8.030 1.00 88.81 77 LEU A N 1
ATOM 624 C CA . LEU A 1 77 ? 0.454 -8.556 -7.107 1.00 88.81 77 LEU A CA 1
ATOM 625 C C . LEU A 1 77 ? -0.030 -8.423 -5.662 1.00 88.81 77 LEU A C 1
ATOM 627 O O . LEU A 1 77 ? -0.099 -9.419 -4.948 1.00 88.81 77 LEU A O 1
ATOM 631 N N . MET A 1 78 ? -0.413 -7.221 -5.242 1.00 89.19 78 MET A N 1
ATOM 632 C CA . MET A 1 78 ? -0.866 -6.978 -3.877 1.00 89.19 78 MET A CA 1
ATOM 633 C C . MET A 1 78 ? -2.101 -7.802 -3.521 1.00 89.19 78 MET A C 1
ATOM 635 O O . MET A 1 78 ? -2.146 -8.403 -2.448 1.00 89.19 78 MET A O 1
ATOM 639 N N . ASN A 1 79 ? -3.059 -7.908 -4.441 1.00 88.25 79 ASN A N 1
ATOM 640 C CA . ASN A 1 79 ? -4.243 -8.724 -4.229 1.00 88.25 79 ASN A CA 1
ATOM 641 C C . ASN A 1 79 ? -3.911 -10.213 -4.142 1.00 88.25 79 ASN A C 1
ATOM 643 O O . ASN A 1 79 ? -4.561 -10.916 -3.381 1.00 88.25 79 ASN A O 1
ATOM 647 N N . SER A 1 80 ? -2.889 -10.693 -4.855 1.00 90.31 80 SER A N 1
ATOM 648 C CA . SER A 1 80 ? -2.419 -12.075 -4.708 1.00 90.31 80 SER A CA 1
ATOM 649 C C . SER A 1 80 ? -1.717 -12.327 -3.367 1.00 90.31 80 SER A C 1
ATOM 651 O O . SER A 1 80 ? -1.935 -13.369 -2.756 1.00 90.31 80 SER A O 1
ATOM 653 N N . VAL A 1 81 ? -0.930 -11.362 -2.876 1.00 91.56 81 VAL A N 1
ATOM 654 C CA . VAL A 1 81 ? -0.191 -11.466 -1.604 1.00 91.56 81 VAL A CA 1
ATOM 655 C C . VAL A 1 81 ? -1.133 -11.448 -0.403 1.00 91.56 81 VAL A C 1
ATOM 657 O O . VAL A 1 81 ? -0.940 -12.217 0.537 1.00 91.56 81 VAL A O 1
ATOM 660 N N . PHE A 1 82 ? -2.143 -10.577 -0.438 1.00 92.38 82 PHE A N 1
ATOM 661 C CA . PHE A 1 82 ? -3.081 -10.362 0.665 1.00 92.38 82 PHE A CA 1
ATOM 662 C C . PHE A 1 82 ? -4.445 -11.012 0.435 1.00 92.38 82 PHE A C 1
ATOM 664 O O . PHE A 1 82 ? -5.392 -10.694 1.144 1.00 92.38 82 PHE A O 1
ATOM 671 N N . MET A 1 83 ? -4.580 -11.913 -0.544 1.00 90.69 83 MET A N 1
ATOM 672 C CA . MET A 1 83 ? -5.875 -12.469 -0.962 1.00 90.69 83 MET A CA 1
ATOM 673 C C . MET A 1 83 ? -6.709 -13.020 0.203 1.00 90.69 83 MET A C 1
ATOM 675 O O . MET A 1 83 ? -7.935 -12.941 0.183 1.00 90.69 83 MET A O 1
ATOM 679 N N . ASN A 1 84 ? -6.050 -13.575 1.222 1.00 91.31 84 ASN A N 1
ATOM 680 C CA . ASN A 1 84 ? -6.715 -14.179 2.372 1.00 91.31 84 ASN A CA 1
ATOM 681 C C . ASN A 1 84 ? -7.107 -13.159 3.450 1.00 91.31 84 ASN A C 1
ATOM 683 O O . ASN A 1 84 ? -7.958 -13.467 4.287 1.00 91.31 84 ASN A O 1
ATOM 687 N N . GLU A 1 85 ? -6.473 -11.992 3.460 1.00 92.19 85 GLU A N 1
ATOM 688 C CA . GLU A 1 85 ? -6.582 -10.937 4.469 1.00 92.19 85 GLU A CA 1
ATOM 689 C C . GLU A 1 85 ? -7.382 -9.721 3.965 1.00 92.19 85 GLU A C 1
ATOM 691 O O . GLU A 1 85 ? -7.949 -8.967 4.768 1.00 92.19 85 GLU A O 1
ATOM 696 N N . LEU A 1 86 ? -7.462 -9.564 2.638 1.00 87.75 86 LEU A N 1
ATOM 697 C CA . LEU A 1 86 ? -8.316 -8.599 1.961 1.00 87.75 86 LEU A CA 1
ATOM 698 C C . LEU A 1 86 ? -9.752 -8.720 2.456 1.00 87.75 86 LEU A C 1
ATOM 700 O O . LEU A 1 86 ? -10.249 -9.816 2.721 1.00 87.75 86 LEU A O 1
ATOM 704 N N . ASP A 1 87 ? -10.406 -7.568 2.585 1.00 77.38 87 ASP A N 1
ATOM 705 C CA . ASP A 1 87 ? -11.808 -7.441 2.991 1.00 77.38 87 ASP A CA 1
ATOM 706 C C . ASP A 1 87 ? -12.142 -7.927 4.411 1.00 77.38 87 ASP A C 1
ATOM 708 O O . ASP A 1 87 ? -13.293 -7.834 4.841 1.00 77.38 87 ASP A O 1
ATOM 712 N N . LYS A 1 88 ? -11.149 -8.424 5.159 1.00 88.62 88 LYS A N 1
ATOM 713 C CA . LYS A 1 88 ? -11.294 -8.829 6.563 1.00 88.62 88 LYS A CA 1
ATOM 714 C C . LYS A 1 88 ? -10.709 -7.781 7.494 1.00 88.62 88 LYS A C 1
ATOM 716 O O . LYS A 1 88 ? -11.400 -7.296 8.385 1.00 88.62 88 LYS A O 1
ATOM 721 N N . PHE A 1 89 ? -9.435 -7.460 7.287 1.00 91.44 89 PHE A N 1
ATOM 722 C CA . PHE A 1 89 ? -8.692 -6.499 8.106 1.00 91.44 89 PHE A CA 1
ATOM 723 C C . PHE A 1 89 ? -7.601 -5.749 7.330 1.00 91.44 89 PHE A C 1
ATOM 725 O O . PHE A 1 89 ? -6.840 -4.982 7.924 1.00 91.44 89 PHE A O 1
ATOM 732 N N . VAL A 1 90 ? -7.514 -5.964 6.011 1.00 92.31 90 VAL A N 1
ATOM 733 C CA . VAL A 1 90 ? -6.567 -5.297 5.116 1.00 92.31 90 VAL A CA 1
ATOM 734 C C . VAL A 1 90 ? -7.314 -4.668 3.946 1.00 92.31 90 VAL A C 1
ATOM 736 O O . VAL A 1 90 ? -8.118 -5.322 3.282 1.00 92.31 90 VAL A O 1
ATOM 739 N N . VAL A 1 91 ? -6.993 -3.410 3.662 1.00 89.75 91 VAL A N 1
ATOM 740 C CA . VAL A 1 91 ? -7.312 -2.729 2.406 1.00 89.75 91 VAL A CA 1
ATOM 741 C C . VAL A 1 91 ? -5.998 -2.375 1.725 1.00 89.75 91 VAL A C 1
ATOM 743 O O . VAL A 1 91 ? -5.099 -1.829 2.361 1.00 89.75 91 VAL A O 1
ATOM 746 N N . VAL A 1 92 ? -5.886 -2.659 0.429 1.00 88.38 92 VAL A N 1
ATOM 747 C CA . VAL A 1 92 ? -4.726 -2.249 -0.367 1.00 88.38 92 VAL A CA 1
ATOM 748 C C . VAL A 1 92 ? -5.157 -1.336 -1.501 1.00 88.38 92 VAL A C 1
ATOM 750 O O . VAL A 1 92 ? -6.126 -1.618 -2.207 1.00 88.38 92 VAL A O 1
ATOM 753 N N . PHE A 1 93 ? -4.397 -0.265 -1.701 1.00 84.81 93 PHE A N 1
ATOM 754 C CA . PHE A 1 93 ? -4.523 0.608 -2.851 1.00 84.81 93 PHE A CA 1
ATOM 755 C C . PHE A 1 93 ? -3.142 1.014 -3.362 1.00 84.81 93 PHE A C 1
ATOM 757 O O . PHE A 1 93 ? -2.458 1.838 -2.766 1.00 84.81 93 PHE A O 1
ATOM 764 N N . ILE A 1 94 ? -2.746 0.438 -4.494 1.00 83.19 94 ILE A N 1
ATOM 765 C CA . ILE A 1 94 ? -1.417 0.590 -5.090 1.00 83.19 94 ILE A CA 1
ATOM 766 C C . ILE A 1 94 ? -0.352 0.315 -4.015 1.00 83.19 94 ILE A C 1
ATOM 768 O O . ILE A 1 94 ? -0.267 -0.817 -3.553 1.00 83.19 94 ILE A O 1
ATOM 772 N N . ASP A 1 95 ? 0.432 1.310 -3.607 1.00 83.19 95 ASP A N 1
ATOM 773 C CA . ASP A 1 95 ? 1.543 1.218 -2.658 1.00 83.19 95 ASP A CA 1
ATOM 774 C C . ASP A 1 95 ? 1.139 1.424 -1.190 1.00 83.19 95 ASP A C 1
ATOM 776 O O . ASP A 1 95 ? 1.960 1.199 -0.297 1.00 83.19 95 ASP A O 1
ATOM 780 N N . ASP A 1 96 ? -0.115 1.798 -0.947 1.00 87.44 96 ASP A N 1
ATOM 781 C CA . ASP A 1 96 ? -0.683 2.066 0.366 1.00 87.44 96 ASP A CA 1
ATOM 782 C C . ASP A 1 96 ? -1.459 0.842 0.890 1.00 87.44 96 ASP A C 1
ATOM 784 O O . ASP A 1 96 ? -2.408 0.357 0.269 1.00 87.44 96 ASP A O 1
ATOM 788 N N . ILE A 1 97 ? -1.081 0.362 2.076 1.00 92.00 97 ILE A N 1
ATOM 789 C CA . ILE A 1 97 ? -1.765 -0.719 2.794 1.00 92.00 97 ILE A CA 1
ATOM 790 C C . ILE A 1 97 ? -2.364 -0.142 4.072 1.00 92.00 97 ILE A C 1
ATOM 792 O O . ILE A 1 97 ? -1.659 0.442 4.897 1.00 92.00 97 ILE A O 1
ATOM 796 N N . LEU A 1 98 ? -3.657 -0.349 4.263 1.00 93.56 98 LEU A N 1
ATOM 797 C CA . LEU A 1 98 ? -4.367 -0.036 5.491 1.00 93.56 98 LEU A CA 1
ATOM 798 C C . LEU A 1 98 ? -4.700 -1.333 6.224 1.00 93.56 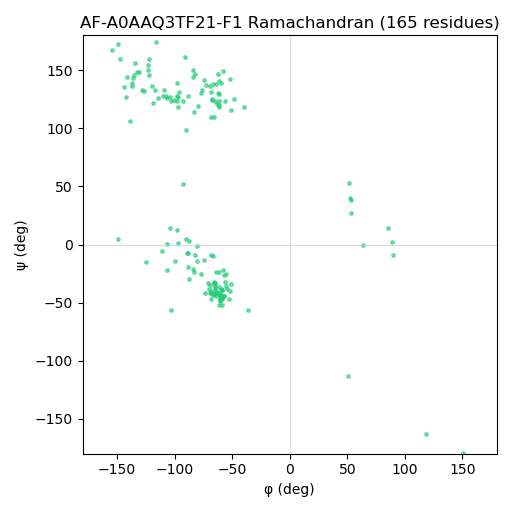98 LEU A C 1
ATOM 800 O O . LEU A 1 98 ? -5.326 -2.231 5.667 1.00 93.56 98 LEU A O 1
ATOM 804 N N . VAL A 1 99 ? -4.323 -1.394 7.494 1.00 95.25 99 VAL A N 1
ATOM 805 C CA . VAL A 1 99 ? -4.703 -2.453 8.427 1.00 95.25 99 VAL A CA 1
ATOM 806 C C . VAL A 1 99 ? -5.684 -1.867 9.428 1.00 95.25 99 VAL A C 1
ATOM 808 O O . VAL A 1 99 ? -5.430 -0.795 9.977 1.00 95.25 99 VAL A O 1
ATOM 811 N N . TYR A 1 100 ? -6.788 -2.557 9.685 1.00 93.81 100 TYR A N 1
ATOM 812 C CA . TYR A 1 100 ? -7.829 -2.094 10.600 1.00 93.81 100 TYR A CA 1
ATOM 813 C C . TYR A 1 100 ? -8.307 -3.225 11.512 1.00 93.81 100 TYR A C 1
ATOM 815 O O . TYR A 1 100 ? -8.391 -4.382 11.104 1.00 93.81 100 TYR A O 1
ATOM 823 N N . SER A 1 101 ? -8.604 -2.891 12.767 1.00 95.06 101 SER A N 1
ATOM 824 C CA . SER A 1 101 ? -9.011 -3.865 13.788 1.00 95.06 101 SER A CA 1
ATOM 825 C C . SER A 1 101 ? -9.989 -3.264 14.788 1.00 95.06 101 SER A C 1
ATOM 827 O O . SER A 1 101 ? -10.046 -2.046 14.969 1.00 95.06 101 SER A O 1
ATOM 829 N N 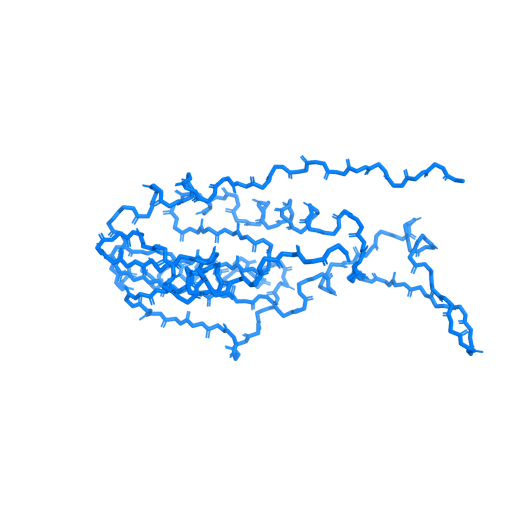. LYS A 1 102 ? -10.741 -4.120 15.489 1.00 93.69 102 LYS A N 1
ATOM 830 C CA . LYS A 1 102 ? -11.724 -3.689 16.497 1.00 93.69 102 LYS A CA 1
ATOM 831 C C . LYS A 1 102 ? -11.092 -3.277 17.824 1.00 93.69 102 LYS A C 1
ATOM 833 O O . LYS A 1 102 ? -11.703 -2.520 18.572 1.00 93.69 102 LYS A O 1
ATOM 838 N N . ASN A 1 103 ? -9.907 -3.798 18.134 1.00 94.44 103 ASN A N 1
ATOM 839 C CA . ASN A 1 103 ? -9.155 -3.516 19.355 1.00 94.44 103 ASN A CA 1
ATOM 840 C C . ASN A 1 103 ? -7.649 -3.730 19.128 1.00 94.44 103 ASN A C 1
ATOM 842 O O . ASN A 1 103 ? -7.240 -4.328 18.132 1.00 94.44 103 ASN A O 1
ATOM 846 N N . GLU A 1 104 ? -6.825 -3.260 20.066 1.00 95.56 104 GLU A N 1
ATOM 847 C CA . GLU A 1 104 ? -5.359 -3.299 19.963 1.00 95.56 104 GLU A CA 1
ATOM 848 C C . GLU A 1 104 ? -4.782 -4.722 19.943 1.00 95.56 104 GLU A C 1
ATOM 850 O O . GLU A 1 104 ? -3.800 -4.969 19.246 1.00 95.56 104 GLU A O 1
ATOM 855 N N . LYS A 1 105 ? -5.411 -5.674 20.648 1.00 96.81 105 LYS A N 1
ATOM 856 C CA . LYS A 1 105 ? -4.950 -7.069 20.706 1.00 96.81 105 LYS A CA 1
ATOM 857 C C . LYS A 1 105 ? -5.111 -7.771 19.357 1.00 96.81 105 LYS A C 1
ATOM 859 O O . LYS A 1 105 ? -4.181 -8.411 18.879 1.00 96.81 105 LYS A O 1
ATOM 864 N N . GLU A 1 106 ? -6.275 -7.627 18.727 1.00 96.44 106 GLU A N 1
ATOM 865 C CA . GLU A 1 106 ? -6.487 -8.079 17.346 1.00 96.44 106 GLU A CA 1
ATOM 866 C C . GLU A 1 106 ? -5.552 -7.351 16.377 1.00 96.44 106 GLU A C 1
ATOM 868 O O . GLU A 1 106 ? -5.058 -7.942 15.421 1.00 96.44 106 GLU A O 1
ATOM 873 N N . HIS A 1 107 ? -5.288 -6.065 16.622 1.00 97.31 107 HIS A N 1
ATOM 874 C CA . HIS A 1 107 ? -4.415 -5.266 15.770 1.00 97.31 107 HIS A CA 1
ATOM 875 C C . HIS A 1 107 ? -2.967 -5.744 15.763 1.00 97.31 107 HIS A C 1
ATOM 877 O O . HIS A 1 107 ? -2.348 -5.776 14.700 1.00 97.31 107 HIS A O 1
ATOM 883 N N . GLU A 1 108 ? -2.440 -6.160 16.913 1.00 97.88 108 GLU A N 1
ATOM 884 C CA . GLU A 1 108 ? -1.107 -6.753 16.991 1.00 97.88 108 GLU A CA 1
ATOM 885 C C . GLU A 1 108 ? -0.997 -8.003 16.103 1.00 97.88 108 GLU A C 1
ATOM 887 O O . GLU A 1 108 ? -0.050 -8.130 15.322 1.00 97.88 108 GLU A O 1
ATOM 892 N N . GLU A 1 109 ? -1.987 -8.898 16.170 1.00 97.88 109 GLU A N 1
ATOM 893 C CA . GLU A 1 109 ? -1.998 -10.125 15.370 1.00 97.88 109 GLU A CA 1
ATOM 894 C C . GLU A 1 109 ? -2.147 -9.823 13.872 1.00 97.88 109 GLU A C 1
ATOM 896 O O . GLU A 1 109 ? -1.400 -10.347 13.046 1.00 97.88 109 GLU A O 1
ATOM 901 N N . HIS A 1 110 ? -3.046 -8.906 13.508 1.00 97.56 110 HIS A N 1
ATOM 902 C CA . HIS A 1 110 ? -3.218 -8.472 12.121 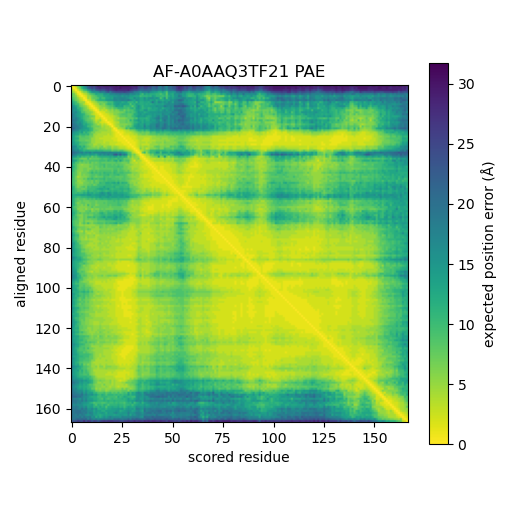1.00 97.56 110 HIS A CA 1
ATOM 903 C C . HIS A 1 110 ? -1.932 -7.867 11.547 1.00 97.56 110 HIS A C 1
ATOM 905 O O . HIS A 1 110 ? -1.526 -8.214 10.435 1.00 97.56 110 HIS A O 1
ATOM 911 N N . LEU A 1 111 ? -1.244 -7.009 12.307 1.00 97.50 111 LEU A N 1
ATOM 912 C CA . LEU A 1 111 ? 0.044 -6.453 11.895 1.00 97.50 111 LEU A CA 1
ATOM 913 C C . LEU A 1 111 ? 1.110 -7.537 11.744 1.00 97.50 111 LEU A C 1
ATOM 915 O O . LEU A 1 111 ? 1.873 -7.506 10.778 1.00 97.50 111 LEU A O 1
ATOM 919 N N . ARG A 1 112 ? 1.152 -8.520 12.648 1.00 97.75 112 ARG A N 1
ATOM 920 C CA . ARG A 1 112 ? 2.081 -9.651 12.555 1.00 97.75 112 ARG A CA 1
ATOM 921 C C . ARG A 1 112 ? 1.878 -10.439 11.265 1.00 97.75 112 ARG A C 1
ATOM 923 O O . ARG A 1 112 ? 2.862 -10.735 10.585 1.00 97.75 112 ARG A O 1
ATOM 930 N N . ILE A 1 113 ? 0.631 -10.728 10.898 1.00 97.50 113 ILE A N 1
ATOM 931 C CA . ILE A 1 113 ? 0.292 -11.396 9.635 1.00 97.50 113 ILE A CA 1
ATOM 932 C C . ILE A 1 113 ? 0.747 -10.540 8.448 1.00 97.50 113 ILE A C 1
ATOM 934 O O . ILE A 1 113 ? 1.499 -11.020 7.598 1.00 97.50 113 ILE A O 1
ATOM 938 N N . VAL A 1 114 ? 0.364 -9.260 8.414 1.00 96.69 114 VAL A N 1
ATOM 939 C CA . VAL A 1 114 ? 0.671 -8.357 7.292 1.00 96.69 114 VAL A CA 1
ATOM 940 C C . VAL A 1 114 ? 2.175 -8.196 7.088 1.00 96.69 114 VAL A C 1
ATOM 942 O O . VAL A 1 114 ? 2.675 -8.367 5.976 1.00 96.69 114 VAL A O 1
ATOM 945 N N . LEU A 1 115 ? 2.927 -7.930 8.157 1.00 95.88 115 LEU A N 1
ATOM 946 C CA . LEU A 1 115 ? 4.382 -7.788 8.091 1.00 95.88 115 LEU A CA 1
ATOM 947 C C . LEU A 1 115 ? 5.068 -9.103 7.696 1.00 95.88 115 LEU A C 1
ATOM 949 O O . LEU A 1 115 ? 6.078 -9.078 6.989 1.00 95.88 115 LEU A O 1
ATOM 953 N N . SER A 1 116 ? 4.514 -10.252 8.095 1.00 96.62 116 SER A N 1
ATOM 954 C CA . SER A 1 116 ? 5.037 -11.561 7.691 1.00 96.62 116 SER A CA 1
ATOM 955 C C . SER A 1 116 ? 4.820 -11.818 6.200 1.00 96.62 116 SER A C 1
ATOM 957 O O . SER A 1 116 ? 5.756 -12.249 5.527 1.00 96.62 116 SER A O 1
ATOM 959 N N . ARG A 1 117 ? 3.645 -11.467 5.655 1.00 95.19 117 ARG A N 1
ATOM 960 C CA . ARG A 1 117 ? 3.356 -11.537 4.210 1.00 95.19 117 ARG A CA 1
ATOM 961 C C . ARG A 1 117 ? 4.294 -10.663 3.391 1.00 95.19 117 ARG A C 1
ATOM 963 O O . ARG A 1 117 ? 4.847 -11.130 2.394 1.00 95.19 117 ARG A O 1
ATOM 970 N N . LEU A 1 118 ? 4.522 -9.426 3.837 1.00 93.75 118 LEU A N 1
ATOM 971 C CA . LEU A 1 118 ? 5.481 -8.520 3.203 1.00 93.75 118 LEU A CA 1
ATOM 972 C C . LEU A 1 118 ? 6.894 -9.113 3.202 1.00 93.75 118 LEU A C 1
ATOM 974 O O . LEU A 1 118 ? 7.568 -9.109 2.172 1.00 93.75 118 LEU A O 1
ATOM 978 N N . ARG A 1 119 ? 7.327 -9.685 4.331 1.00 94.44 119 ARG A N 1
ATOM 979 C CA . ARG A 1 119 ? 8.643 -10.324 4.454 1.00 94.44 119 ARG A CA 1
ATOM 980 C C . ARG A 1 119 ? 8.793 -11.544 3.543 1.00 94.44 119 ARG A C 1
ATOM 982 O O . ARG A 1 119 ? 9.830 -11.671 2.896 1.00 94.44 119 ARG A O 1
ATOM 989 N N . GLU A 1 120 ? 7.785 -12.412 3.482 1.00 94.56 120 GLU A N 1
ATOM 990 C CA . GLU A 1 120 ? 7.748 -13.603 2.619 1.00 94.56 120 GLU A CA 1
ATOM 991 C C . GLU A 1 120 ? 7.937 -13.228 1.141 1.00 94.56 120 GLU A C 1
ATOM 993 O O . GLU A 1 120 ? 8.762 -13.817 0.441 1.00 94.56 120 GLU A O 1
ATOM 998 N N . HIS A 1 121 ? 7.254 -12.169 0.699 1.00 90.94 121 HIS A N 1
ATOM 999 C CA . HIS A 1 121 ? 7.284 -11.692 -0.685 1.00 90.94 121 HIS A CA 1
ATOM 1000 C C . HIS A 1 121 ? 8.389 -10.663 -0.964 1.00 90.94 121 HIS A C 1
ATOM 1002 O O . HIS A 1 121 ? 8.472 -10.140 -2.074 1.00 90.94 121 HIS A O 1
ATOM 1008 N N . LYS A 1 122 ? 9.261 -10.383 0.018 1.00 91.12 122 LYS A N 1
ATOM 1009 C CA . LYS A 1 122 ? 10.348 -9.388 -0.069 1.00 91.12 122 LYS A CA 1
ATOM 1010 C C . LYS A 1 122 ? 9.851 -8.001 -0.505 1.00 91.12 122 LYS A C 1
ATOM 1012 O O . LYS A 1 122 ? 10.528 -7.304 -1.258 1.00 91.12 122 LYS A O 1
ATOM 1017 N N . LEU A 1 123 ? 8.676 -7.614 -0.014 1.00 90.88 123 LEU A N 1
ATOM 1018 C CA . LEU A 1 123 ? 8.112 -6.281 -0.177 1.00 90.88 123 LEU A CA 1
ATOM 1019 C C . LEU A 1 123 ? 8.520 -5.415 1.016 1.00 90.88 123 LEU A C 1
ATOM 1021 O O . LEU A 1 123 ? 8.278 -5.755 2.173 1.00 90.88 123 LEU A O 1
ATOM 1025 N N . TYR A 1 124 ? 9.158 -4.286 0.736 1.00 90.50 124 TYR A N 1
ATOM 1026 C CA . TYR A 1 124 ? 9.752 -3.421 1.747 1.00 90.50 124 TYR A CA 1
ATOM 1027 C C . TYR A 1 124 ? 8.928 -2.154 1.936 1.00 90.50 124 TYR A C 1
ATOM 1029 O O . TYR A 1 124 ? 8.690 -1.401 0.990 1.00 90.50 124 TYR A O 1
ATOM 1037 N N . ALA A 1 125 ? 8.550 -1.888 3.182 1.00 92.00 125 ALA A N 1
ATOM 1038 C CA . ALA A 1 125 ? 7.894 -0.652 3.577 1.00 92.00 125 ALA A CA 1
ATOM 1039 C C . ALA A 1 125 ? 8.905 0.469 3.858 1.00 92.00 125 ALA A C 1
ATOM 1041 O O . ALA A 1 125 ? 10.037 0.229 4.293 1.00 92.00 125 ALA A O 1
ATOM 1042 N N . LYS A 1 126 ? 8.498 1.720 3.634 1.00 90.62 126 LYS A N 1
ATOM 1043 C CA . LYS A 1 126 ? 9.247 2.900 4.063 1.00 90.62 126 LYS A CA 1
ATOM 1044 C C . LYS A 1 126 ? 8.775 3.294 5.459 1.00 90.62 126 LYS A C 1
ATOM 1046 O O . LYS A 1 126 ? 7.782 3.997 5.606 1.00 90.62 126 LYS A O 1
ATOM 1051 N N . PHE A 1 127 ? 9.526 2.886 6.484 1.00 89.50 127 PHE A N 1
ATOM 1052 C CA . PHE A 1 127 ? 9.144 3.099 7.887 1.00 89.50 127 PHE A CA 1
ATOM 1053 C C . PHE A 1 127 ? 8.787 4.557 8.215 1.00 89.50 127 PHE A C 1
ATOM 1055 O O . PHE A 1 127 ? 7.791 4.797 8.881 1.00 89.50 127 PHE A O 1
ATOM 1062 N N . SER A 1 128 ? 9.518 5.539 7.671 1.00 91.44 128 SER A N 1
ATOM 1063 C CA . SER A 1 128 ? 9.246 6.966 7.917 1.00 91.44 128 SER A CA 1
ATOM 1064 C C . SER A 1 128 ? 7.928 7.494 7.344 1.00 91.44 128 SER A C 1
ATOM 1066 O O . SER A 1 128 ? 7.559 8.628 7.630 1.00 91.44 128 SER A O 1
ATOM 1068 N N . LYS A 1 129 ? 7.240 6.705 6.518 1.00 89.75 129 LYS A N 1
ATOM 1069 C CA . LYS A 1 129 ? 5.901 7.001 6.003 1.00 89.75 129 LYS A CA 1
ATOM 1070 C C . LYS A 1 129 ? 4.822 6.070 6.562 1.00 89.75 129 LYS A C 1
ATOM 1072 O O . LYS A 1 129 ? 3.647 6.255 6.262 1.00 89.75 129 LYS A O 1
ATOM 1077 N N . CYS A 1 130 ? 5.214 5.062 7.338 1.00 93.31 130 CYS A N 1
ATOM 1078 C CA . CYS A 1 130 ? 4.267 4.186 8.007 1.00 93.31 130 CYS A CA 1
ATOM 1079 C C . CYS A 1 130 ? 3.784 4.858 9.293 1.00 93.31 130 CYS A C 1
ATOM 1081 O O . CYS A 1 130 ? 4.543 5.560 9.960 1.00 93.31 130 CYS A O 1
ATOM 1083 N N . ALA A 1 131 ? 2.537 4.607 9.656 1.00 95.44 131 ALA A N 1
ATOM 1084 C CA . ALA A 1 131 ? 1.950 5.074 10.898 1.00 95.44 131 ALA A CA 1
ATOM 1085 C C . ALA A 1 131 ? 1.146 3.933 11.510 1.00 95.44 131 ALA A C 1
ATOM 1087 O O . ALA A 1 131 ? 0.443 3.226 10.792 1.00 95.44 131 ALA A O 1
ATOM 1088 N N . PHE A 1 132 ? 1.259 3.731 12.817 1.00 96.25 132 PHE A N 1
ATOM 1089 C CA . PHE A 1 132 ? 0.705 2.547 13.457 1.00 96.25 132 PHE A CA 1
ATOM 1090 C C . PHE A 1 132 ? -0.066 2.879 14.738 1.00 96.25 132 PHE A C 1
ATOM 1092 O O . PHE A 1 132 ? 0.204 3.903 15.363 1.00 96.25 132 PHE A O 1
ATOM 1099 N N . TRP A 1 133 ? -0.991 1.993 15.129 1.00 96.00 133 TRP A N 1
ATOM 1100 C CA . TRP A 1 133 ? -1.845 2.126 16.326 1.00 96.00 133 TRP A CA 1
ATOM 1101 C C . TRP A 1 133 ? -2.593 3.468 16.401 1.00 96.00 133 TRP A C 1
ATOM 1103 O O . TRP A 1 133 ? -2.728 4.085 17.457 1.00 96.00 133 TRP A O 1
ATOM 1113 N N . LEU A 1 134 ? -3.089 3.937 15.261 1.00 95.81 134 LEU A N 1
ATOM 1114 C CA . LEU A 1 134 ? -3.852 5.170 15.164 1.00 95.81 134 LEU A CA 1
ATOM 1115 C C . LEU A 1 134 ? -5.326 4.934 15.506 1.00 95.81 134 LEU A C 1
ATOM 1117 O O . LEU A 1 134 ? -5.905 3.918 15.129 1.00 95.81 134 LEU A O 1
ATOM 1121 N N . LYS A 1 135 ? -5.959 5.908 16.166 1.00 93.62 135 LYS A N 1
ATOM 1122 C CA . LYS A 1 135 ? -7.423 5.932 16.368 1.00 93.62 135 LYS A CA 1
ATOM 1123 C C . LYS A 1 135 ? -8.173 6.515 15.173 1.00 93.62 135 LYS A C 1
ATOM 1125 O O . LYS A 1 135 ? -9.355 6.234 14.980 1.00 93.62 135 LYS A O 1
ATOM 1130 N N . GLU A 1 136 ? -7.474 7.334 14.396 1.00 91.94 136 GLU A N 1
ATOM 1131 C CA . GLU A 1 136 ? -7.953 7.920 13.156 1.00 91.94 136 GLU A CA 1
ATOM 1132 C C . GLU A 1 136 ? -6.831 7.950 12.119 1.00 91.94 136 GLU A C 1
ATOM 1134 O O . GLU A 1 136 ? -5.665 8.139 12.466 1.00 91.94 136 GLU A O 1
ATOM 1139 N N . VAL A 1 137 ? -7.158 7.742 10.847 1.00 91.56 137 VAL A N 1
ATOM 1140 C CA . VAL A 1 137 ? -6.158 7.721 9.776 1.00 91.56 137 VAL A CA 1
ATOM 1141 C C . VAL A 1 137 ? -6.703 8.328 8.492 1.00 91.56 137 VAL A C 1
ATOM 1143 O O . VAL A 1 137 ? -7.815 8.021 8.069 1.00 91.56 137 VAL A O 1
ATOM 1146 N N . ALA A 1 138 ? -5.896 9.173 7.852 1.00 89.81 138 ALA A N 1
ATOM 1147 C CA . ALA A 1 138 ? -6.175 9.667 6.513 1.00 89.81 138 ALA A CA 1
ATOM 1148 C C . ALA A 1 138 ? -5.777 8.609 5.468 1.00 89.81 138 ALA A C 1
ATOM 1150 O O . ALA A 1 138 ? -4.609 8.221 5.357 1.00 89.81 138 ALA A O 1
ATOM 1151 N N . PHE A 1 139 ? -6.747 8.143 4.686 1.00 86.12 139 PHE A N 1
ATOM 1152 C CA . PHE A 1 139 ? -6.565 7.130 3.655 1.00 86.12 139 PHE A CA 1
ATOM 1153 C C . PHE A 1 139 ? -7.424 7.459 2.429 1.00 86.12 139 PHE A C 1
ATOM 1155 O O . PHE A 1 139 ? -8.621 7.701 2.544 1.00 86.12 139 PHE A O 1
ATOM 1162 N N . LEU A 1 140 ? -6.804 7.513 1.245 1.00 82.25 140 LEU A N 1
ATOM 1163 C CA . LEU A 1 140 ? -7.464 7.815 -0.038 1.00 82.25 140 LEU A CA 1
ATOM 1164 C C . LEU A 1 140 ? -8.301 9.113 -0.078 1.00 82.25 140 LEU A C 1
ATOM 1166 O O . LEU A 1 140 ? -9.201 9.245 -0.899 1.00 82.25 140 LEU A O 1
ATOM 1170 N N . GLY A 1 141 ? -7.971 10.112 0.747 1.00 81.81 141 GLY A N 1
ATOM 1171 C CA . GLY A 1 141 ? -8.728 11.372 0.831 1.00 81.81 141 GLY A CA 1
ATOM 1172 C C . GLY A 1 141 ? -9.928 11.326 1.780 1.00 81.81 141 GLY A C 1
ATOM 1173 O O . GLY A 1 141 ? -10.763 12.226 1.746 1.00 81.81 141 GLY A O 1
ATOM 11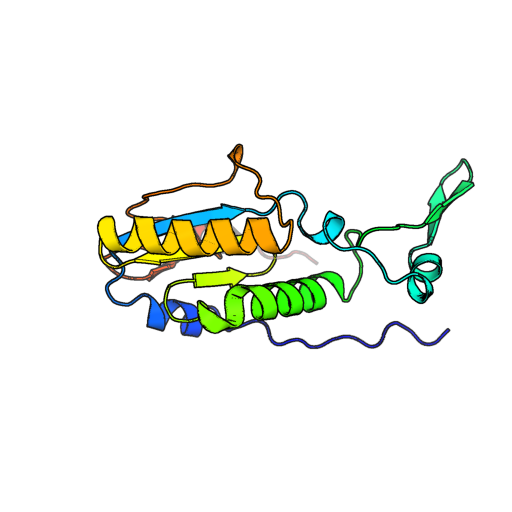74 N N . HIS A 1 142 ? -10.003 10.301 2.625 1.00 84.94 142 HIS A N 1
ATOM 1175 C CA . HIS A 1 142 ? -10.980 10.176 3.696 1.00 84.94 142 HIS A CA 1
ATOM 1176 C C . HIS A 1 142 ? -10.270 10.008 5.038 1.00 84.94 142 HIS A C 1
ATOM 1178 O O . HIS A 1 142 ? -9.180 9.445 5.106 1.00 84.94 142 HIS A O 1
ATOM 1184 N N . ILE A 1 143 ? -10.904 10.470 6.108 1.00 88.19 143 ILE A N 1
ATOM 1185 C CA . ILE A 1 143 ? -10.499 10.229 7.487 1.00 88.19 143 ILE A CA 1
ATOM 1186 C C . ILE A 1 143 ? -11.331 9.064 8.015 1.00 88.19 143 ILE A C 1
ATOM 1188 O O . ILE A 1 143 ? -12.560 9.126 8.084 1.00 88.19 143 ILE A O 1
ATOM 1192 N N . LEU A 1 144 ? -10.640 7.990 8.377 1.00 88.81 144 LEU A N 1
ATOM 1193 C CA . LEU A 1 144 ? -11.218 6.786 8.955 1.00 88.81 144 LEU A CA 1
ATOM 1194 C C . LEU A 1 144 ? -11.096 6.862 10.465 1.00 88.81 144 LEU A C 1
ATOM 1196 O O . LEU A 1 144 ? -10.016 7.150 10.970 1.00 88.81 144 LEU A O 1
ATOM 1200 N N . SER A 1 145 ? -12.181 6.598 11.184 1.00 90.31 145 SER A N 1
ATOM 1201 C CA . SER A 1 145 ? -12.199 6.592 12.646 1.00 90.31 145 SER A CA 1
ATOM 1202 C C . SER A 1 145 ? -13.231 5.599 13.177 1.00 90.31 145 SER A C 1
ATOM 1204 O O . SER A 1 145 ? -14.077 5.105 12.432 1.00 90.31 145 SER A O 1
ATOM 1206 N N . ALA A 1 146 ? -13.243 5.387 14.494 1.00 87.19 146 ALA A N 1
ATOM 1207 C CA . ALA A 1 146 ? -14.284 4.597 15.157 1.00 87.19 146 ALA A CA 1
ATOM 1208 C C . ALA A 1 146 ? -15.716 5.134 14.941 1.00 87.19 146 ALA A C 1
ATOM 1210 O O . ALA A 1 146 ? -16.681 4.389 15.092 1.00 87.19 146 ALA A O 1
ATOM 1211 N N . LYS A 1 147 ? -15.870 6.423 14.602 1.00 83.94 147 LYS A N 1
ATOM 1212 C CA . LYS A 1 147 ? -17.174 7.049 14.322 1.00 83.94 147 LYS A CA 1
ATOM 1213 C C . LYS A 1 147 ? -17.656 6.804 12.889 1.00 83.94 147 LYS A C 1
ATOM 1215 O O . LYS A 1 147 ? -18.791 7.147 12.575 1.00 83.94 147 LYS A O 1
ATOM 1220 N N . GLY A 1 148 ? -16.804 6.236 12.037 1.00 81.50 148 GLY A N 1
ATOM 1221 C CA . GLY A 1 148 ? -17.059 6.029 10.619 1.00 81.50 148 GLY A CA 1
ATOM 1222 C C . GLY A 1 148 ? -16.073 6.783 9.732 1.00 81.50 148 GLY A C 1
ATOM 1223 O O . GLY A 1 148 ? -14.994 7.201 10.169 1.00 81.50 148 GLY A O 1
ATOM 1224 N N . VAL A 1 149 ? -16.465 6.925 8.468 1.00 84.00 149 VAL A N 1
ATOM 1225 C CA . VAL A 1 149 ? -15.664 7.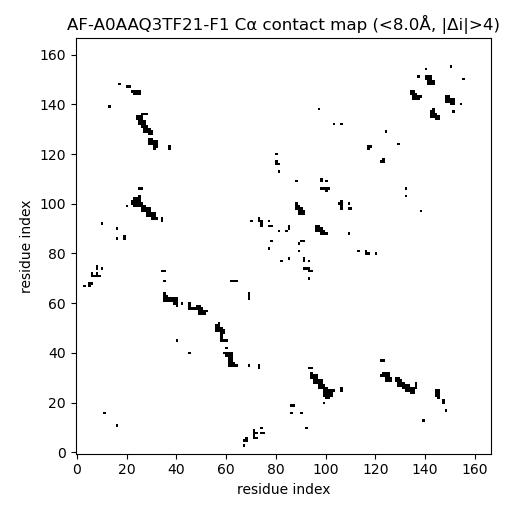521 7.398 1.00 84.00 149 VAL A CA 1
ATOM 1226 C C . VAL A 1 149 ? -16.161 8.927 7.102 1.00 84.00 149 VAL A C 1
ATOM 1228 O O . VAL A 1 149 ? -17.345 9.133 6.844 1.00 84.00 149 VAL A O 1
ATOM 1231 N N . VAL A 1 150 ? -15.248 9.893 7.125 1.00 84.06 150 VAL A N 1
ATOM 1232 C CA . VAL A 1 150 ? -15.521 11.296 6.789 1.00 84.06 150 VAL A CA 1
ATOM 1233 C C . VAL A 1 150 ? -14.606 11.702 5.639 1.00 84.06 150 VAL A C 1
ATOM 1235 O O . VAL A 1 150 ? -13.482 11.220 5.543 1.00 84.06 150 VAL A O 1
ATOM 1238 N N . VAL A 1 151 ? -15.068 12.563 4.735 1.00 80.19 151 VAL A N 1
ATOM 1239 C CA . VAL A 1 151 ? -14.200 13.126 3.688 1.00 80.19 151 VAL A CA 1
ATOM 1240 C C . VAL A 1 151 ? -13.155 14.033 4.340 1.00 80.19 151 VAL A C 1
ATOM 1242 O O . VAL A 1 151 ? -13.487 14.791 5.249 1.00 80.19 151 VAL A O 1
ATOM 1245 N N . ASP A 1 152 ? -11.902 13.955 3.892 1.00 77.56 152 ASP A N 1
ATOM 1246 C CA . ASP A 1 152 ? -10.832 14.812 4.404 1.00 77.56 152 ASP A CA 1
ATOM 1247 C C . ASP A 1 152 ? -11.158 16.296 4.127 1.00 77.56 152 ASP A C 1
ATOM 1249 O O . ASP A 1 152 ? -11.272 16.680 2.954 1.00 77.56 152 ASP A O 1
ATOM 1253 N N . PRO A 1 153 ? -11.307 17.144 5.166 1.00 75.69 153 PRO A N 1
ATOM 1254 C CA . PRO A 1 153 ? -11.633 18.557 5.003 1.00 75.69 153 PRO A CA 1
ATOM 1255 C C . PRO A 1 153 ? -10.642 19.306 4.106 1.00 75.69 153 PRO A C 1
ATOM 1257 O O . PRO A 1 153 ? -11.059 20.197 3.370 1.00 75.69 153 PRO A O 1
ATOM 1260 N N . GLY A 1 154 ? -9.361 18.915 4.104 1.00 73.38 154 GLY A N 1
ATOM 1261 C CA . GLY A 1 154 ? -8.345 19.553 3.265 1.00 73.38 154 GLY A CA 1
ATOM 1262 C C . GLY A 1 154 ? -8.611 19.354 1.772 1.00 73.38 154 GLY A C 1
ATOM 1263 O O . GLY A 1 154 ? -8.469 20.282 0.982 1.00 73.38 154 GLY A O 1
ATOM 1264 N N . LYS A 1 155 ? -9.110 18.175 1.375 1.00 70.81 155 LYS A N 1
ATOM 1265 C CA . LYS A 1 155 ? -9.509 17.931 -0.021 1.00 70.81 155 LYS A 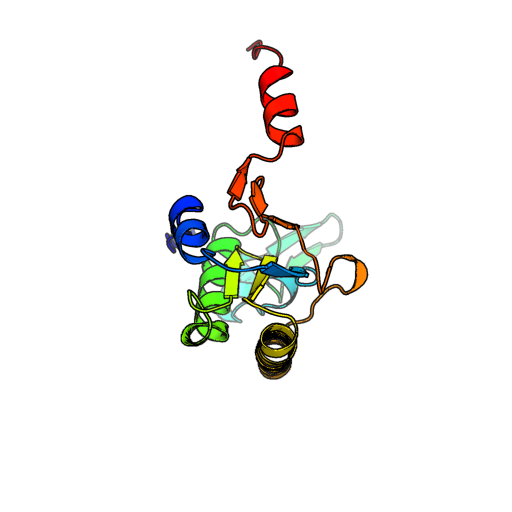CA 1
ATOM 1266 C C . LYS A 1 155 ? -10.768 18.689 -0.417 1.00 70.81 155 LYS A C 1
ATOM 1268 O O . LYS A 1 155 ? -10.910 19.071 -1.576 1.00 70.81 155 LYS A O 1
ATOM 1273 N N . VAL A 1 156 ? -11.691 18.886 0.523 1.00 72.00 156 VAL A N 1
ATOM 1274 C CA . VAL A 1 156 ? -12.885 19.706 0.288 1.00 72.00 156 VAL A CA 1
ATOM 1275 C C . VAL A 1 156 ? -12.474 21.159 0.059 1.00 72.00 156 VAL A C 1
ATOM 1277 O O . VAL A 1 156 ? -12.963 21.794 -0.872 1.00 72.00 156 VAL A O 1
ATOM 1280 N N . GLU A 1 157 ? -11.533 21.663 0.853 1.00 74.19 157 GLU A N 1
ATOM 1281 C CA . GLU A 1 157 ? -10.999 23.016 0.726 1.00 74.19 157 GLU A CA 1
ATOM 1282 C C . GLU A 1 157 ? -10.260 23.239 -0.604 1.00 74.19 157 GLU A C 1
ATOM 1284 O O . GLU A 1 157 ? -10.493 24.255 -1.257 1.00 74.19 157 GLU A O 1
ATOM 1289 N N . ASP A 1 158 ? -9.463 22.271 -1.071 1.00 77.56 158 ASP A N 1
ATOM 1290 C CA . ASP A 1 158 ? -8.804 22.330 -2.386 1.00 77.56 158 ASP A CA 1
ATOM 1291 C C . ASP A 1 158 ? -9.811 22.472 -3.541 1.00 77.56 158 ASP A C 1
ATOM 1293 O O . ASP A 1 158 ? -9.577 23.218 -4.494 1.00 77.56 158 ASP A O 1
ATOM 1297 N N . VAL A 1 159 ? -10.949 21.772 -3.460 1.00 75.50 159 VAL A N 1
ATOM 1298 C CA . VAL A 1 159 ? -12.020 21.853 -4.467 1.00 75.50 159 VAL A CA 1
ATOM 1299 C C . VAL A 1 159 ? -12.786 23.171 -4.357 1.00 75.50 159 VAL A C 1
ATOM 1301 O O . VAL A 1 159 ? -13.080 23.788 -5.378 1.00 75.50 159 VAL A O 1
ATOM 1304 N N . LEU A 1 160 ? -13.092 23.631 -3.142 1.00 75.12 160 LEU A N 1
ATOM 1305 C CA . LEU A 1 160 ? -13.796 24.900 -2.917 1.00 75.12 160 LEU A CA 1
ATOM 1306 C C . LEU A 1 160 ? -12.969 26.109 -3.366 1.00 75.12 160 LEU A C 1
ATOM 1308 O O . LEU A 1 160 ? -13.517 27.067 -3.907 1.00 75.12 160 LEU A O 1
ATOM 1312 N N . ASN A 1 161 ? -11.652 26.047 -3.181 1.00 81.88 161 ASN A N 1
ATOM 1313 C CA . ASN A 1 161 ? -10.714 27.087 -3.594 1.00 81.88 161 ASN A CA 1
ATOM 1314 C C . ASN A 1 161 ? -10.236 26.923 -5.045 1.00 81.88 161 ASN A C 1
ATOM 1316 O O . ASN A 1 161 ? -9.405 27.710 -5.517 1.00 81.88 161 ASN A O 1
ATOM 1320 N N . TRP A 1 162 ? -10.747 25.921 -5.769 1.00 81.31 162 TRP A N 1
ATOM 1321 C CA . TRP A 1 162 ? -10.363 25.674 -7.149 1.00 81.31 162 TRP A CA 1
ATOM 1322 C C . TRP A 1 162 ? -10.817 26.841 -8.031 1.00 81.31 162 TRP A C 1
ATOM 1324 O O . TRP A 1 162 ? -12.001 27.027 -8.318 1.00 81.31 162 TRP A O 1
ATOM 1334 N N . LYS A 1 163 ? -9.853 27.634 -8.509 1.00 81.50 163 LYS A N 1
ATOM 1335 C CA . LYS A 1 163 ? -10.121 28.737 -9.439 1.00 81.50 163 LYS A CA 1
ATOM 1336 C C . LYS A 1 163 ? -10.718 28.198 -10.730 1.00 81.50 163 LYS A C 1
ATOM 1338 O O . LYS A 1 163 ? -10.139 27.305 -11.346 1.00 81.50 163 LYS A O 1
ATOM 1343 N N . GLN A 1 164 ? -11.836 28.780 -11.158 1.00 82.00 164 GLN A N 1
ATOM 1344 C CA . GLN A 1 164 ? -12.501 28.398 -12.399 1.00 82.00 164 GLN A CA 1
ATOM 1345 C C . GLN A 1 164 ? -11.477 28.319 -13.548 1.00 82.00 164 GLN A C 1
ATOM 1347 O O . GLN A 1 164 ? -10.755 29.300 -13.761 1.00 82.00 164 GLN A O 1
ATOM 1352 N N . PRO A 1 165 ? -11.383 27.179 -14.261 1.00 82.56 165 PRO A N 1
ATOM 1353 C CA . PRO A 1 165 ? -10.431 27.032 -15.350 1.00 82.56 165 PRO A CA 1
ATOM 1354 C C . PRO A 1 165 ? -10.659 28.135 -16.379 1.00 82.56 165 PRO A C 1
ATOM 1356 O O . PRO A 1 165 ? -11.766 28.285 -16.899 1.00 82.56 165 PRO A O 1
ATOM 1359 N N . GLN A 1 166 ? -9.616 28.909 -16.655 1.00 74.75 166 GLN A N 1
ATOM 1360 C CA . GLN A 1 166 ? -9.563 29.754 -17.837 1.00 74.75 166 GLN A CA 1
ATOM 1361 C C . GLN A 1 166 ? -8.769 28.971 -18.881 1.00 74.75 166 GLN A C 1
ATOM 1363 O O . GLN A 1 166 ? -7.719 28.421 -18.552 1.00 74.75 166 GLN A O 1
ATOM 1368 N N . THR A 1 167 ? -9.381 28.836 -20.058 1.00 76.25 167 THR A N 1
ATOM 1369 C CA . THR A 1 167 ? -8.984 28.021 -21.224 1.00 76.25 167 THR A CA 1
ATOM 1370 C C . THR A 1 167 ? -7.492 27.882 -21.464 1.00 76.25 167 THR A C 1
ATOM 1372 O O . THR A 1 167 ? -6.804 28.926 -21.425 1.00 76.25 167 THR A O 1
#

Secondary structure (DSSP, 8-state):
--------PPPPPHHHHHHTTTT--EEEEEEBTTGGGGSBPPGGGGGGG-EEETTEEE--SBPPTT-TTHHHHHHHHHHHHSTTTBTTTEEEETTEEEEEESSHHHHHHHHHHHHHHHHHTT--B-GGG-EEEESEEEETTEEEETTEEEE-HHHHHHHHT-PPPP-

Mean predicted aligned error: 7.68 Å

Nearest PDB structures (foldseek):
  8r0s-assembly1_A  TM=9.048E-01  e=7.067E-14  Cauliflower mosaic virus
  4mh8-assembly1_A  TM=8.742E-01  e=1.254E-10  Moloney murine leukemia virus isolate Shinnick
  7o0h-assembly1_A  TM=9.041E-01  e=6.983E-10  White-tufted-ear marmoset simian foamy virus
  7o24-assembly1_A  TM=8.543E-01  e=2.381E-09  White-tufted-ear marmoset simian foamy virus
  8wut-assembly1_E  TM=8.096E-01  e=1.371E-09  Moloney murine leukemia virus

InterPro domains:
  IPR000477 Reverse transcriptase domain [PF00078] (8-144)
  IPR000477 Reverse transcriptase domain [PS50878] (1-144)
  IPR043128 Reverse transcriptase/Diguanylate cyclase domain [G3DSA:3.30.70.270] (9-144)
  IPR043502 DNA/RNA polymerase superfamily [SSF56672] (4-167)
  IPR053134 RNA-directed DNA polymerase homolog [PTHR24559] (5-140)

Sequence (167 aa):
MPLLVKNKYPLPHIDILFDRLGGATVFSKIDLRSGYHQIKVREEDIPKTAFSTRYGLYQYLVMSFGLTNAPAFFMYLMNSVFMNELDKFVVVFIDDILVYSKNEKEHEEHLRIVLSRLREHKLYAKFSKCAFWLKEVAFLGHILSAKGVVVDPGKVEDVLNWKQPQT